Protein AF-A0A925W8J5-F1 (afdb_monomer)

Secondary structure (DSSP, 8-state):
--TTT----GGGPPPTT-EEEEEEEEESSSHHHHHHHHHHHHTT-EEEEEEEEEE-TT--

Radius of gyration: 12.27 Å; Cα contacts (8 Å, |Δi|>4): 81; chains: 1; bounding box: 25×21×36 Å

Solvent-accessible surface area (backbone atoms only — not comparable to full-atom values): 3847 Å² total; per-residue (Å²): 135,50,78,91,69,75,78,86,57,78,92,77,54,74,65,75,65,42,74,40,72,45,78,48,64,70,38,52,83,53,60,56,60,52,44,51,47,53,52,39,43,74,69,40,34,34,70,78,51,75,50,62,80,36,81,54,65,76,81,122

Mean predicted aligned error: 5.69 Å

pLDDT: mean 84.12, std 11.22, range [51.5, 96.0]

Sequence (60 aa):
NLSGRLRVRPGDLPPRGTSVLVIDDVVTTGATLRACRDALRGAGLRPVGALVLCDATGAS

Foldseek 3Di:
DCAVVDDDDLVPDDDAAAEDEAEDAEDACCPVVVNVCVVCVVSRYHHPYYDYNYYNPPPD

Structure (mmCIF, N/CA/C/O backbone):
data_AF-A0A925W8J5-F1
#
_entry.id   AF-A0A925W8J5-F1
#
loop_
_atom_site.group_PDB
_atom_site.id
_atom_site.type_symbol
_atom_site.label_atom_id
_atom_site.label_alt_id
_atom_site.label_comp_id
_atom_site.label_asym_id
_atom_site.label_entity_id
_atom_site.label_seq_id
_atom_site.pdbx_PDB_ins_code
_atom_site.Cartn_x
_atom_site.Cartn_y
_atom_site.Cartn_z
_atom_site.occupancy
_atom_site.B_iso_or_equiv
_atom_site.auth_seq_id
_atom_site.auth_comp_id
_atom_site.auth_asym_id
_atom_site.auth_atom_id
_atom_site.pdbx_PDB_model_num
ATOM 1 N N . ASN A 1 1 ? 2.916 -6.524 -9.308 1.00 53.84 1 ASN A N 1
ATOM 2 C CA . ASN A 1 1 ? 1.557 -6.006 -9.037 1.00 53.84 1 ASN A CA 1
ATOM 3 C C . ASN A 1 1 ? 1.066 -6.614 -7.722 1.00 53.84 1 ASN A C 1
ATOM 5 O O . ASN A 1 1 ? 0.997 -7.833 -7.633 1.00 53.84 1 ASN A O 1
ATOM 9 N N . LEU A 1 2 ? 0.832 -5.789 -6.694 1.00 59.16 2 LEU A N 1
ATOM 10 C CA . LEU 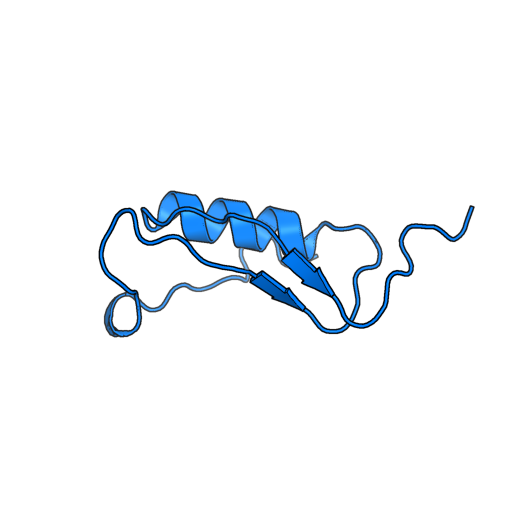A 1 2 ? 0.416 -6.204 -5.340 1.00 59.16 2 LEU A CA 1
ATOM 11 C C . LEU A 1 2 ? -1.104 -6.082 -5.110 1.00 59.16 2 LEU A C 1
ATOM 13 O O . LEU A 1 2 ? -1.574 -6.280 -3.989 1.00 59.16 2 LEU A O 1
ATOM 17 N N . SER A 1 3 ? -1.888 -5.787 -6.155 1.00 57.00 3 SER A N 1
ATOM 18 C CA . SER A 1 3 ? -3.352 -5.739 -6.077 1.00 57.00 3 SER A CA 1
ATOM 19 C C . SER A 1 3 ? -3.912 -7.037 -5.483 1.00 57.00 3 SER A C 1
ATOM 21 O O . SER A 1 3 ? -3.662 -8.120 -6.014 1.00 57.00 3 SER A O 1
ATOM 23 N N . GLY A 1 4 ? -4.637 -6.938 -4.367 1.00 61.06 4 GLY A N 1
ATOM 24 C CA . GLY A 1 4 ? -5.230 -8.091 -3.676 1.00 61.06 4 GLY A CA 1
ATOM 25 C C . GLY A 1 4 ? -4.255 -8.957 -2.866 1.00 61.06 4 GLY A C 1
ATOM 26 O O . GLY A 1 4 ? -4.683 -9.936 -2.266 1.00 61.06 4 GLY A O 1
ATOM 27 N N . ARG A 1 5 ? -2.961 -8.607 -2.812 1.00 70.38 5 ARG A N 1
ATOM 28 C CA . ARG A 1 5 ? -1.947 -9.303 -1.992 1.00 70.38 5 ARG A CA 1
ATOM 29 C C . ARG A 1 5 ? -1.590 -8.568 -0.698 1.00 70.38 5 ARG A C 1
ATOM 31 O O . ARG A 1 5 ? -0.858 -9.105 0.126 1.00 70.38 5 ARG A O 1
ATOM 38 N N . LEU A 1 6 ? -2.116 -7.360 -0.504 1.00 71.38 6 LEU A N 1
ATOM 39 C CA . LEU A 1 6 ? -2.009 -6.628 0.755 1.00 71.38 6 LEU A CA 1
ATOM 40 C C . LEU A 1 6 ? -3.006 -7.179 1.772 1.00 71.38 6 LEU A C 1
ATOM 42 O O . LEU A 1 6 ? -4.215 -7.160 1.545 1.00 71.38 6 LEU A O 1
ATOM 46 N N . ARG A 1 7 ? -2.493 -7.628 2.919 1.00 78.88 7 ARG A N 1
ATOM 47 C CA . ARG A 1 7 ? -3.311 -8.039 4.058 1.00 78.88 7 ARG A CA 1
ATOM 48 C C . ARG A 1 7 ? -3.049 -7.109 5.230 1.00 78.88 7 ARG A C 1
ATOM 50 O O . ARG A 1 7 ? -1.951 -7.080 5.775 1.00 78.88 7 ARG A O 1
ATOM 57 N N . VAL A 1 8 ? -4.085 -6.382 5.624 1.00 78.19 8 VAL A N 1
ATOM 58 C CA . VAL A 1 8 ? -4.085 -5.589 6.852 1.00 78.19 8 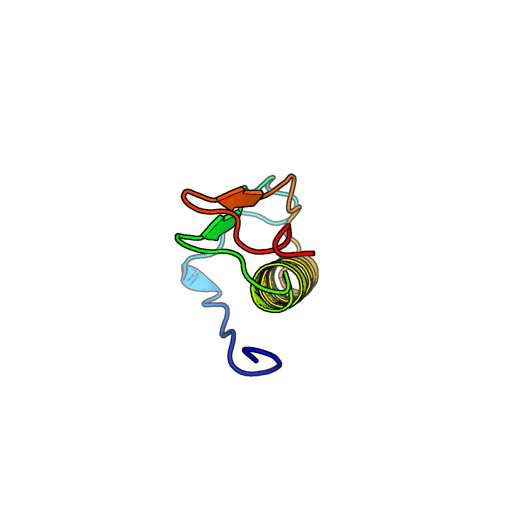VAL A CA 1
ATOM 59 C C . VAL A 1 8 ? -4.338 -6.521 8.039 1.00 78.19 8 VAL A C 1
ATOM 61 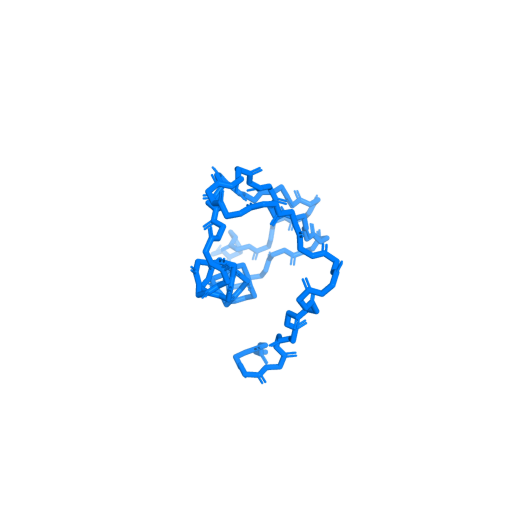O O . VAL A 1 8 ? -5.201 -7.398 7.962 1.00 78.19 8 VAL A O 1
ATOM 64 N N . ARG A 1 9 ? -3.584 -6.353 9.130 1.00 83.19 9 ARG A N 1
ATOM 65 C CA . ARG A 1 9 ? -3.768 -7.089 10.389 1.00 83.19 9 ARG A CA 1
ATOM 66 C C . ARG A 1 9 ? -4.498 -6.192 11.393 1.00 83.19 9 ARG A C 1
ATOM 68 O O . ARG A 1 9 ? -3.881 -5.261 11.895 1.00 83.19 9 ARG A O 1
ATOM 75 N N . PRO A 1 10 ? -5.788 -6.435 11.690 1.00 74.44 10 PRO A N 1
ATOM 76 C CA . PRO A 1 10 ? -6.587 -5.507 12.492 1.00 74.44 10 PRO A CA 1
ATOM 77 C C . PRO A 1 10 ? -6.062 -5.256 13.910 1.00 74.44 10 PRO A C 1
ATOM 79 O O . PRO A 1 10 ? -6.234 -4.155 14.416 1.00 74.44 10 PRO A O 1
ATOM 82 N N . GLY A 1 11 ? -5.416 -6.247 14.535 1.00 81.12 11 GLY A N 1
ATOM 83 C CA . GLY A 1 11 ? -4.854 -6.116 15.886 1.00 81.12 11 GLY A CA 1
ATOM 84 C C . GLY A 1 11 ? -3.633 -5.195 15.980 1.00 81.12 11 GLY A C 1
ATOM 85 O O . GLY A 1 11 ? -3.332 -4.711 17.063 1.00 81.12 11 GLY A O 1
ATOM 86 N N . ASP A 1 12 ? -2.987 -4.915 14.847 1.00 84.06 12 ASP A N 1
ATOM 87 C CA . ASP A 1 12 ? -1.781 -4.082 14.764 1.00 84.06 12 ASP A CA 1
ATOM 88 C C . ASP A 1 12 ? -2.091 -2.692 14.179 1.00 84.06 12 ASP A C 1
ATOM 90 O O . ASP A 1 12 ? -1.187 -1.901 13.901 1.00 84.06 12 ASP A O 1
ATOM 94 N N . LEU A 1 13 ? -3.372 -2.393 13.927 1.00 86.44 13 LEU A N 1
ATOM 95 C CA . LEU A 1 13 ? -3.773 -1.113 13.369 1.00 86.44 13 LEU A CA 1
ATOM 96 C C . LEU A 1 13 ? -3.805 -0.028 14.449 1.00 86.44 13 LEU A C 1
ATOM 98 O O . LEU A 1 13 ? -4.367 -0.242 15.525 1.00 86.44 13 LEU A O 1
ATOM 102 N N . PRO A 1 14 ? -3.304 1.178 14.141 1.00 89.06 14 PRO A N 1
ATOM 103 C CA . PRO A 1 14 ? -3.583 2.335 14.968 1.00 89.06 14 PRO A CA 1
ATOM 104 C C . PRO A 1 14 ? -5.085 2.679 14.940 1.00 89.06 14 PRO A C 1
ATOM 106 O O . PRO A 1 14 ? -5.833 2.178 14.090 1.00 89.06 14 PRO A O 1
ATOM 109 N N . PRO A 1 15 ? -5.540 3.561 15.848 1.00 93.25 15 PRO A N 1
ATOM 110 C CA . PRO A 1 15 ? -6.916 4.029 15.859 1.00 93.25 15 PRO A CA 1
ATOM 111 C C . PRO A 1 15 ? -7.397 4.547 14.497 1.00 93.25 15 PRO A C 1
ATOM 113 O O . PRO A 1 15 ? -6.642 5.057 13.664 1.00 93.25 15 PRO A O 1
ATOM 116 N N . ARG A 1 16 ? -8.708 4.455 14.270 1.00 92.62 16 ARG A N 1
ATOM 117 C CA . ARG A 1 16 ? -9.333 5.027 13.073 1.00 92.62 16 ARG A CA 1
ATOM 118 C C . ARG A 1 16 ? -9.054 6.527 12.982 1.00 92.62 16 ARG A C 1
ATOM 120 O O . ARG A 1 16 ? -9.067 7.236 13.983 1.00 92.62 16 ARG A O 1
ATOM 127 N N . GLY A 1 17 ? -8.833 7.011 11.764 1.00 93.12 17 GLY A N 1
ATOM 128 C CA . GLY A 1 17 ? -8.488 8.404 11.492 1.00 93.12 17 GLY A CA 1
ATOM 129 C C . GLY A 1 17 ? -7.007 8.739 11.685 1.00 93.12 17 GLY A C 1
ATOM 130 O O . GLY A 1 17 ? -6.604 9.836 11.298 1.00 93.12 17 GLY A O 1
ATOM 131 N N . THR A 1 18 ? -6.182 7.821 12.207 1.00 96.00 18 THR A N 1
ATOM 132 C CA . THR A 1 18 ? -4.745 8.062 12.371 1.00 96.00 18 THR A CA 1
ATOM 133 C C . THR A 1 18 ? -4.069 8.344 11.029 1.00 96.00 18 THR A C 1
ATOM 135 O O . THR A 1 18 ? -4.260 7.628 10.039 1.00 96.00 18 THR A O 1
ATOM 138 N N . SER A 1 19 ? -3.270 9.412 11.014 1.00 95.81 19 SER A N 1
ATOM 139 C CA . SER A 1 19 ? -2.400 9.766 9.896 1.00 95.81 19 SER A CA 1
ATOM 140 C C . SER A 1 19 ? -1.215 8.808 9.824 1.00 95.81 19 SER A C 1
ATOM 142 O O . SER A 1 19 ? -0.538 8.595 10.826 1.00 95.81 19 SER A O 1
ATOM 144 N N . VAL A 1 20 ? -0.955 8.247 8.645 1.00 93.69 20 VAL A N 1
ATOM 145 C CA . VAL A 1 20 ? 0.120 7.267 8.430 1.00 93.69 20 VAL A CA 1
ATOM 146 C C . VAL A 1 20 ? 0.953 7.614 7.201 1.00 93.69 20 VAL A C 1
ATOM 148 O O . VAL A 1 20 ? 0.425 8.100 6.197 1.00 93.69 20 VAL A O 1
ATOM 151 N N . LEU A 1 21 ? 2.256 7.352 7.277 1.00 93.06 21 LEU A N 1
ATOM 152 C CA . LEU A 1 21 ? 3.191 7.474 6.162 1.00 93.06 21 LEU A CA 1
ATOM 153 C C . LEU A 1 21 ? 3.506 6.075 5.629 1.00 93.06 21 LEU A C 1
ATOM 155 O O . LEU A 1 21 ? 3.849 5.185 6.404 1.00 93.06 21 LEU A O 1
ATOM 159 N N . VAL A 1 22 ? 3.376 5.875 4.317 1.00 90.81 22 VAL A N 1
ATOM 160 C CA . VAL A 1 22 ? 3.805 4.623 3.677 1.00 90.81 22 VAL A CA 1
ATOM 161 C C . VAL A 1 22 ? 5.309 4.697 3.436 1.00 90.81 22 VAL A C 1
ATOM 163 O O . VAL A 1 22 ? 5.783 5.696 2.907 1.00 90.81 22 VAL A O 1
ATOM 166 N N . ILE A 1 23 ? 6.052 3.660 3.811 1.00 89.12 23 ILE A N 1
ATOM 167 C CA . ILE A 1 23 ? 7.486 3.550 3.528 1.00 89.12 23 ILE A CA 1
ATOM 168 C C . ILE A 1 23 ? 7.676 2.377 2.571 1.00 89.12 23 ILE A C 1
ATOM 170 O O . ILE A 1 23 ? 7.157 1.292 2.833 1.00 89.12 23 ILE A O 1
ATOM 174 N N . ASP A 1 24 ? 8.382 2.614 1.471 1.00 84.75 24 ASP A N 1
ATOM 175 C CA . ASP A 1 24 ? 8.751 1.602 0.475 1.00 84.75 24 ASP A CA 1
ATOM 176 C C . ASP A 1 24 ? 10.229 1.802 0.099 1.00 84.75 24 ASP A C 1
ATOM 178 O O . ASP A 1 24 ? 10.749 2.915 0.198 1.00 84.75 24 ASP A O 1
ATOM 182 N N . ASP A 1 25 ? 10.944 0.752 -0.291 1.00 83.62 25 ASP A N 1
ATOM 183 C CA . ASP A 1 25 ? 12.361 0.876 -0.655 1.00 83.62 25 ASP A CA 1
ATOM 184 C C . ASP A 1 25 ? 12.529 1.389 -2.092 1.00 83.62 25 ASP A C 1
ATOM 186 O O . ASP A 1 25 ? 13.306 2.315 -2.335 1.00 83.62 25 ASP A O 1
ATOM 190 N N . VAL A 1 26 ? 11.751 0.854 -3.035 1.00 83.25 26 VAL A N 1
ATOM 191 C CA . VAL A 1 26 ? 11.824 1.187 -4.459 1.00 83.25 26 VAL A CA 1
ATOM 192 C C . VAL A 1 26 ? 10.434 1.411 -5.043 1.00 83.25 26 VAL A C 1
ATOM 194 O O . VAL A 1 26 ? 9.565 0.538 -5.009 1.00 83.25 26 VAL A O 1
ATOM 197 N N . VAL A 1 27 ? 10.242 2.550 -5.707 1.00 84.00 27 VAL A N 1
ATOM 198 C CA . VAL A 1 27 ? 9.058 2.806 -6.529 1.00 84.00 27 VAL A CA 1
ATOM 199 C C . VAL A 1 27 ? 9.423 2.724 -8.007 1.00 84.00 27 VAL A C 1
ATOM 201 O O . VAL A 1 27 ? 10.307 3.420 -8.487 1.00 84.00 27 VAL A O 1
ATOM 204 N N . THR A 1 28 ? 8.728 1.859 -8.749 1.00 79.88 28 THR A N 1
ATOM 205 C CA . THR A 1 28 ? 8.900 1.716 -10.208 1.00 79.88 28 THR A CA 1
ATOM 206 C C . THR A 1 28 ? 7.716 2.297 -10.974 1.00 79.88 28 THR A C 1
ATOM 208 O O . THR A 1 28 ? 7.849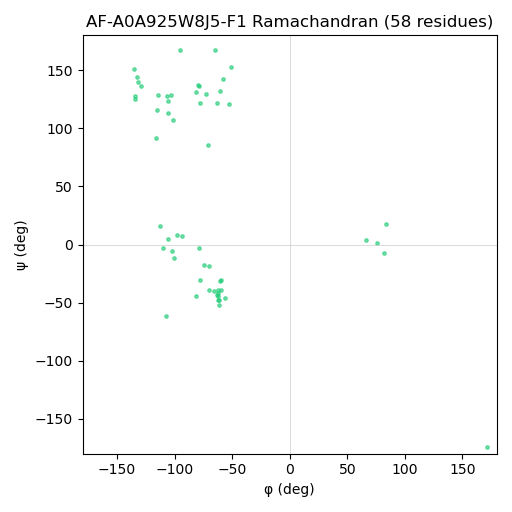 3.256 -11.711 1.00 79.88 28 THR A O 1
ATOM 211 N N . THR A 1 29 ? 6.514 1.755 -10.770 1.00 83.88 29 THR A N 1
ATOM 212 C CA . THR A 1 29 ? 5.274 2.208 -11.441 1.00 83.88 29 THR A CA 1
ATOM 213 C C . THR A 1 29 ? 4.307 2.915 -10.492 1.00 83.88 29 THR A C 1
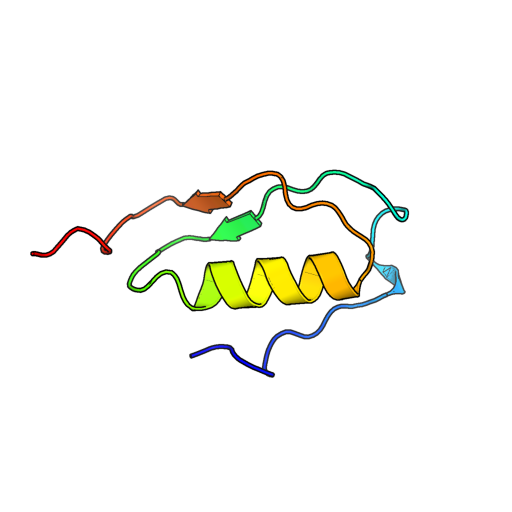ATOM 215 O O . THR A 1 29 ? 3.202 3.303 -10.875 1.00 83.88 29 THR A O 1
ATOM 218 N N . GLY A 1 30 ? 4.643 2.993 -9.202 1.00 85.62 30 GLY A N 1
ATOM 219 C CA . GLY A 1 30 ? 3.736 3.472 -8.154 1.00 85.62 30 GLY A CA 1
ATOM 220 C C . GLY A 1 30 ? 2.516 2.575 -7.897 1.00 85.62 30 GLY A C 1
ATOM 221 O O . GLY A 1 30 ? 1.654 2.937 -7.096 1.00 85.62 30 GLY A O 1
ATOM 222 N N . ALA A 1 31 ? 2.393 1.415 -8.556 1.00 87.81 31 ALA A N 1
ATOM 223 C CA . ALA A 1 31 ? 1.252 0.513 -8.377 1.00 87.81 31 ALA A CA 1
ATOM 224 C C . ALA A 1 31 ? 1.149 -0.018 -6.936 1.00 87.81 31 ALA A C 1
ATOM 226 O O . ALA A 1 31 ? 0.051 -0.089 -6.383 1.00 87.81 31 ALA A O 1
ATOM 227 N N . THR A 1 32 ? 2.288 -0.327 -6.310 1.00 85.75 32 THR A N 1
ATOM 228 C CA . THR A 1 32 ? 2.362 -0.767 -4.909 1.00 85.75 32 THR A CA 1
ATOM 229 C C . THR A 1 32 ? 1.842 0.305 -3.957 1.00 85.75 32 THR A C 1
ATOM 231 O O . THR A 1 32 ? 0.913 0.046 -3.198 1.00 85.75 32 THR A O 1
ATOM 234 N N . LEU A 1 33 ? 2.353 1.535 -4.062 1.00 88.94 33 LEU A N 1
ATOM 235 C CA . LEU A 1 33 ? 1.931 2.654 -3.214 1.00 88.94 33 LEU A CA 1
ATOM 236 C C . LEU A 1 33 ? 0.432 2.960 -3.345 1.00 88.94 33 LEU A C 1
ATOM 238 O O . LEU A 1 33 ? -0.233 3.226 -2.344 1.00 88.94 33 LEU A O 1
ATOM 242 N N . ARG A 1 34 ? -0.125 2.875 -4.563 1.00 91.06 34 ARG A N 1
ATOM 243 C CA . ARG A 1 34 ? -1.573 3.023 -4.794 1.00 91.06 34 ARG A CA 1
ATOM 244 C C . ARG A 1 34 ? -2.372 1.929 -4.083 1.00 91.06 34 ARG A C 1
ATOM 246 O O . ARG A 1 34 ? -3.307 2.253 -3.357 1.00 91.06 34 ARG A O 1
ATOM 253 N N . ALA A 1 35 ? -1.963 0.667 -4.220 1.00 90.56 35 ALA A N 1
ATOM 254 C CA . ALA A 1 35 ? -2.611 -0.451 -3.535 1.00 90.56 35 ALA A CA 1
ATOM 255 C C . ALA A 1 35 ? -2.523 -0.326 -2.001 1.00 90.56 35 ALA A C 1
ATOM 257 O O . ALA A 1 35 ? -3.518 -0.552 -1.312 1.00 90.56 35 ALA A O 1
ATOM 258 N N . CYS A 1 36 ? -1.372 0.090 -1.459 1.00 89.50 36 CYS A N 1
ATOM 259 C CA . CYS A 1 36 ? -1.190 0.342 -0.026 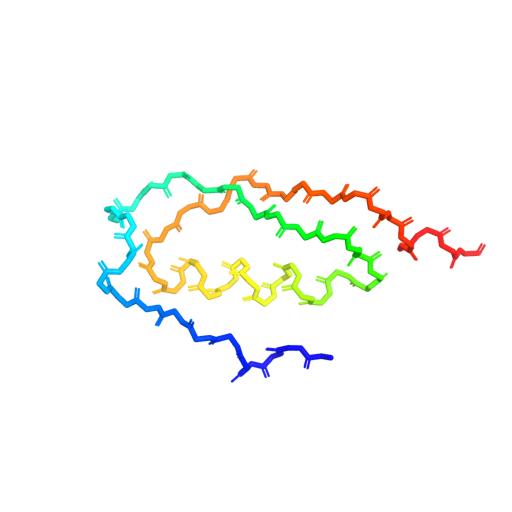1.00 89.50 36 CYS A CA 1
ATOM 260 C C . CYS A 1 36 ? -2.115 1.454 0.476 1.00 89.50 36 CYS A C 1
ATOM 262 O O . CYS A 1 36 ? -2.809 1.282 1.477 1.00 89.50 36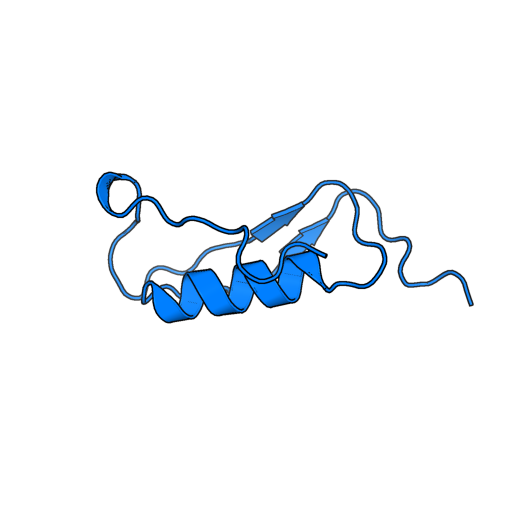 CYS A O 1
ATOM 264 N N . ARG A 1 37 ? -2.168 2.586 -0.237 1.00 92.12 37 ARG A N 1
ATOM 265 C CA . ARG A 1 37 ? -3.059 3.706 0.090 1.00 92.12 37 ARG A CA 1
ATOM 266 C C . ARG A 1 37 ? -4.516 3.255 0.158 1.00 92.12 37 ARG A C 1
ATOM 268 O O . ARG A 1 37 ? -5.219 3.624 1.097 1.00 92.12 37 ARG A O 1
ATOM 275 N N . ASP A 1 38 ? -4.966 2.479 -0.821 1.00 92.88 38 ASP A N 1
ATOM 276 C CA . ASP A 1 38 ? -6.362 2.053 -0.905 1.00 92.88 38 ASP A CA 1
ATOM 277 C C . ASP A 1 38 ? -6.701 1.047 0.210 1.00 92.88 38 ASP A C 1
ATOM 279 O O . ASP A 1 38 ? -7.739 1.180 0.859 1.00 92.88 38 ASP A O 1
ATOM 283 N N . ALA A 1 39 ? -5.782 0.129 0.536 1.00 91.12 39 ALA A N 1
ATOM 284 C CA . ALA A 1 39 ? -5.926 -0.785 1.671 1.00 91.12 39 ALA A CA 1
ATOM 285 C C . ALA A 1 39 ? -5.990 -0.050 3.025 1.00 91.12 39 ALA A C 1
ATOM 287 O O . ALA A 1 39 ? -6.852 -0.346 3.852 1.00 91.12 39 ALA A O 1
ATOM 288 N N . LEU A 1 40 ? -5.121 0.943 3.246 1.00 91.25 40 LEU A N 1
ATOM 289 C CA . LEU A 1 40 ? -5.098 1.745 4.476 1.00 91.25 40 LEU A CA 1
ATOM 290 C C . LEU A 1 40 ? -6.362 2.603 4.627 1.00 91.25 40 LEU A C 1
ATOM 292 O O . LEU A 1 40 ? -6.921 2.692 5.720 1.00 91.25 40 LEU A O 1
ATOM 296 N N . ARG A 1 41 ? -6.860 3.189 3.529 1.00 93.25 41 ARG A N 1
ATOM 297 C CA . ARG A 1 41 ? -8.150 3.899 3.520 1.00 93.25 41 ARG A CA 1
ATOM 298 C C . ARG A 1 41 ? -9.310 2.959 3.836 1.00 93.25 41 ARG A C 1
ATOM 300 O O . ARG A 1 41 ? -10.151 3.306 4.660 1.00 93.25 41 ARG A O 1
ATOM 307 N N . GLY A 1 42 ? -9.325 1.762 3.246 1.00 92.06 42 GLY A N 1
ATOM 308 C CA . GLY A 1 42 ? -10.309 0.720 3.559 1.00 92.06 42 GLY A CA 1
ATOM 309 C C . GLY A 1 42 ? -10.280 0.285 5.029 1.00 92.06 42 GLY A C 1
ATOM 310 O O . GLY A 1 42 ? -11.321 -0.026 5.603 1.00 92.06 42 GLY A O 1
ATOM 311 N N . ALA A 1 43 ? -9.111 0.344 5.671 1.00 91.12 43 ALA A N 1
ATOM 312 C CA . ALA A 1 43 ? -8.941 0.097 7.103 1.00 91.12 43 ALA A CA 1
ATOM 313 C C . ALA A 1 43 ? -9.342 1.288 8.004 1.00 91.12 43 ALA A C 1
ATOM 315 O O . ALA A 1 43 ? -9.316 1.170 9.229 1.00 91.12 43 ALA A O 1
ATOM 316 N N . GLY A 1 44 ? -9.744 2.428 7.431 1.00 93.69 44 GLY A N 1
ATOM 317 C CA . GLY A 1 44 ? -10.143 3.626 8.175 1.00 93.69 44 GLY A CA 1
ATOM 318 C C . GLY A 1 44 ? -8.979 4.521 8.609 1.00 93.69 44 GLY A C 1
ATOM 319 O O . GLY A 1 44 ? -9.158 5.350 9.501 1.00 93.69 44 GLY A O 1
ATOM 320 N N . LEU A 1 45 ? -7.800 4.368 8.003 1.00 95.12 45 LEU A N 1
ATOM 321 C CA . LEU A 1 45 ? -6.629 5.212 8.246 1.00 95.12 45 LEU A CA 1
ATOM 322 C C . LEU A 1 45 ? -6.520 6.344 7.219 1.00 95.12 45 LEU A C 1
ATOM 324 O O . LEU A 1 45 ? -7.179 6.338 6.175 1.00 95.12 45 LEU A O 1
ATOM 328 N N . ARG A 1 46 ? -5.650 7.320 7.500 1.00 95.81 46 ARG A N 1
ATOM 329 C CA . ARG A 1 46 ? -5.397 8.478 6.633 1.00 95.81 46 ARG A CA 1
ATOM 330 C C . ARG A 1 46 ? -3.951 8.468 6.120 1.00 95.81 46 ARG A C 1
ATOM 332 O O . ARG A 1 46 ? -3.074 9.017 6.780 1.00 95.81 46 ARG A O 1
ATOM 339 N N . PRO A 1 47 ? -3.665 7.875 4.948 1.00 94.19 47 PRO A N 1
ATOM 340 C CA . PRO A 1 47 ? -2.348 7.992 4.328 1.00 94.19 47 PRO A CA 1
ATOM 341 C C . PRO A 1 47 ? -2.060 9.453 3.971 1.00 94.19 47 PRO A C 1
ATOM 343 O O . PRO A 1 47 ? -2.832 10.053 3.221 1.00 94.19 47 PRO A O 1
ATOM 346 N N . VAL A 1 48 ? -0.975 10.018 4.503 1.00 95.50 48 VAL A N 1
ATOM 347 C CA . VAL A 1 48 ? -0.588 11.425 4.266 1.00 95.50 48 VAL A CA 1
ATOM 348 C C . VAL A 1 48 ? 0.515 11.585 3.223 1.00 95.50 48 VAL A C 1
ATOM 350 O O . VAL A 1 48 ? 0.760 12.689 2.753 1.00 95.50 48 VAL A O 1
ATOM 353 N N . GLY A 1 49 ? 1.151 10.487 2.825 1.00 91.88 49 GLY A N 1
ATOM 354 C CA . GLY A 1 49 ? 2.198 10.482 1.815 1.00 91.88 49 GLY A CA 1
ATOM 355 C C . GLY A 1 49 ? 2.891 9.130 1.724 1.00 91.88 49 GLY A C 1
ATOM 356 O O . GLY A 1 49 ? 2.494 8.166 2.391 1.00 91.88 49 GLY A O 1
ATOM 357 N N . ALA A 1 50 ? 3.938 9.088 0.909 1.00 91.38 50 ALA A N 1
ATOM 358 C CA . ALA A 1 50 ? 4.867 7.975 0.838 1.00 91.38 50 ALA A CA 1
ATOM 359 C C . ALA A 1 50 ? 6.305 8.501 0.883 1.00 91.38 50 ALA A C 1
ATOM 361 O O . ALA A 1 50 ? 6.603 9.519 0.261 1.00 91.38 50 ALA A O 1
ATOM 362 N N . LEU A 1 51 ? 7.169 7.805 1.616 1.00 90.06 51 LEU A N 1
ATOM 363 C CA . LEU A 1 51 ? 8.615 7.982 1.591 1.00 90.06 51 LEU A CA 1
ATOM 364 C C . LEU A 1 51 ? 9.220 6.789 0.857 1.00 90.06 51 LEU A C 1
ATOM 366 O O . LEU A 1 51 ? 8.925 5.646 1.208 1.00 90.06 51 LEU A O 1
ATOM 370 N N . VAL A 1 52 ? 10.054 7.063 -0.144 1.00 88.25 52 VAL A N 1
ATOM 371 C CA . VAL A 1 52 ? 10.717 6.026 -0.935 1.00 88.25 52 VAL A CA 1
ATOM 372 C C . VAL A 1 52 ? 12.210 6.303 -1.007 1.00 88.25 52 VAL A C 1
ATOM 374 O O . VAL A 1 52 ? 12.606 7.452 -1.197 1.00 88.25 52 VAL A O 1
ATOM 377 N N . LEU A 1 53 ? 13.031 5.266 -0.833 1.00 85.25 53 LEU A N 1
ATOM 378 C CA . LEU A 1 53 ? 14.493 5.395 -0.878 1.00 85.25 53 LEU A CA 1
ATOM 379 C C . LEU A 1 53 ? 15.025 5.494 -2.316 1.00 85.25 53 LEU A C 1
ATOM 381 O O . LEU A 1 53 ? 16.038 6.149 -2.550 1.00 85.25 53 LEU A O 1
ATOM 385 N N . CYS A 1 54 ? 14.342 4.869 -3.276 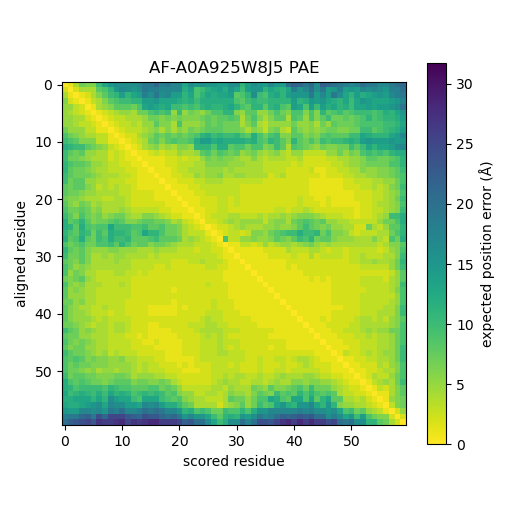1.00 85.19 54 CYS A N 1
ATOM 386 C CA . CYS A 1 54 ? 14.694 4.890 -4.690 1.00 85.19 54 CYS A CA 1
ATOM 387 C C . CYS A 1 54 ? 13.462 5.143 -5.569 1.00 85.19 54 CYS A C 1
ATOM 389 O O . CYS A 1 54 ? 12.478 4.402 -5.511 1.00 85.19 54 CYS A O 1
ATOM 391 N N . ASP A 1 55 ? 13.541 6.171 -6.412 1.00 80.44 55 ASP A N 1
ATOM 392 C CA . ASP A 1 55 ? 12.538 6.471 -7.429 1.00 80.44 55 ASP A CA 1
ATOM 393 C C . ASP A 1 55 ? 13.052 6.090 -8.822 1.00 80.44 55 ASP A C 1
ATOM 395 O O . ASP A 1 55 ? 13.993 6.686 -9.342 1.00 80.44 55 ASP A O 1
ATOM 399 N N . ALA A 1 56 ? 12.423 5.079 -9.419 1.00 77.94 56 ALA A N 1
ATOM 400 C CA . ALA A 1 56 ? 12.661 4.621 -10.784 1.00 77.94 56 ALA A CA 1
ATOM 401 C C . ALA A 1 56 ? 11.450 4.887 -11.7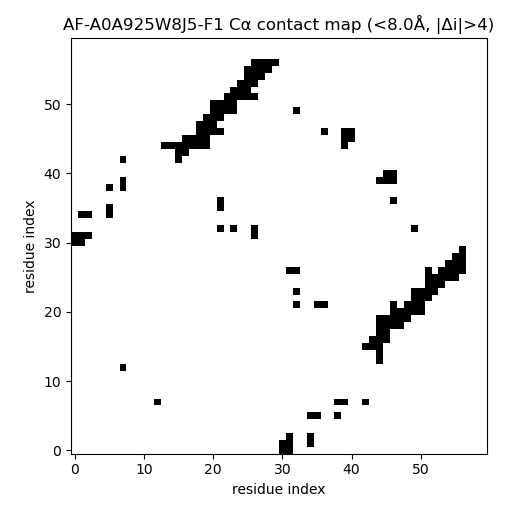00 1.00 77.94 56 ALA A C 1
ATOM 403 O O . ALA A 1 56 ? 11.354 4.317 -12.786 1.00 77.94 56 ALA A O 1
ATOM 404 N N . THR A 1 57 ? 10.515 5.746 -11.276 1.00 76.62 57 THR A N 1
ATOM 405 C CA . THR A 1 57 ? 9.351 6.148 -12.085 1.00 76.62 57 THR A CA 1
ATOM 406 C C . THR A 1 57 ? 9.720 7.130 -13.201 1.00 76.62 57 THR A C 1
ATOM 408 O O . THR A 1 57 ? 8.957 7.285 -14.152 1.00 76.62 57 THR A O 1
ATOM 411 N N . GLY A 1 58 ? 10.894 7.767 -13.095 1.00 65.81 58 GLY A N 1
ATOM 412 C CA . GLY A 1 58 ? 11.394 8.802 -14.004 1.00 65.81 58 GLY A CA 1
ATOM 413 C C . GLY A 1 58 ? 12.287 8.316 -15.149 1.00 65.81 58 GLY A C 1
ATOM 414 O O . GLY A 1 58 ? 12.849 9.155 -15.846 1.00 65.81 58 GLY A O 1
ATOM 415 N N . ALA A 1 59 ? 12.443 7.004 -15.359 1.00 60.28 59 ALA A N 1
ATOM 416 C CA . ALA A 1 59 ? 13.091 6.491 -16.567 1.00 60.28 59 ALA A CA 1
ATOM 417 C C . ALA A 1 59 ? 12.155 6.718 -17.770 1.00 60.28 59 ALA A C 1
ATOM 419 O O . ALA A 1 59 ? 11.321 5.873 -18.092 1.00 60.28 59 ALA A O 1
ATOM 420 N N . SER A 1 60 ? 12.238 7.912 -18.360 1.00 51.50 60 SER A N 1
ATOM 421 C CA . SER A 1 60 ? 11.645 8.292 -19.649 1.00 51.50 60 SER A CA 1
ATOM 422 C C . SER A 1 60 ? 12.738 8.454 -20.692 1.00 51.50 60 SER A C 1
ATOM 424 O O . SER A 1 60 ? 13.819 8.962 -20.318 1.00 51.50 60 SER A O 1
#

Nearest PDB structures (foldseek):
  5vjn-assembly1_A  TM=9.176E-01  e=9.188E-02  Saccharomyces cerevisiae
  1g2p-assembly1_A-2  TM=9.183E-01  e=1.054E-01  Saccharomyces cerevisiae
  5vjn-assembly1_B  TM=9.193E-01  e=1.295E-01  Saccharomyces cerevisiae
  7xmu-assembly1_A  TM=8.762E-01  e=1.955E-01  Escherichia coli str. K-12 substr. MG1655
  4lzn-assembly1_B  TM=8.738E-01  e=3.385E-01  Homo sapiens